Protein AF-A0A840I6E0-F1 (afdb_monomer)

Radius of gyration: 37.66 Å; Cα contacts (8 Å, |Δi|>4): 21; chains: 1; bounding box: 69×38×106 Å

Secondary structure (DSSP, 8-state):
-HHHHHHHHHHHHHHHHHHHHHHHHHHHHHHHHHHHHHHHHHHHHHHHHHHHHHHHHHH-HHHHHHHHHHHT--PSPPGGG---HHHHHHHTT----------TTT-HHHHHHHHH-TTGGGTSS---

Organism: NCBI:txid1173995

Foldseek 3Di:
DVVVVVVVVVVVVVVVVVVVVVVVVVVVVVVVVVVVVVVVVVVVVVVVVVVVVVVCVCPPPVNVVVCCCVPPVDDPQDPVNPDDLCRVCVVVVHDRDPDPPCPPVNPPVVVVVCVVDPVNVVVVPDDD

Mean predicted aligned error: 19.35 Å

Solvent-accessible surface area (backbone atoms only — not comparable to full-atom values): 7671 Å² total; per-residue (Å²): 115,71,82,62,51,53,60,53,51,52,50,51,52,50,50,52,53,52,51,52,52,50,52,54,49,52,51,51,52,53,50,53,53,51,50,54,52,50,52,52,50,53,54,49,55,50,50,50,53,50,51,50,52,51,47,51,61,62,65,29,64,70,52,47,50,53,49,39,51,72,76,65,63,68,62,82,79,47,76,92,69,63,66,51,65,61,57,50,21,59,74,73,75,44,85,66,72,79,79,74,76,67,51,85,85,68,40,60,65,64,53,51,52,51,73,72,35,85,72,55,62,72,69,75,76,76,80,132

Sequence (128 aa):
MIRVLTPALCLMLAAAAAGRYHAEASVREARVELSSVRSALADEEERERRLRMEVEVLESASRLTSLNAQTVGLGAARPEQMTTREDFAAMIGREAKPDHRLDAQADTIGNAITMSDPDAVLLSGGRQ

Structure (mmCIF, N/CA/C/O backbone):
data_AF-A0A840I6E0-F1
#
_entry.id   AF-A0A840I6E0-F1
#
loop_
_atom_site.group_PDB
_atom_site.id
_atom_site.type_symbol
_atom_site.label_atom_id
_atom_site.label_alt_id
_atom_site.label_comp_id
_atom_site.label_asym_id
_atom_site.label_entity_id
_atom_site.label_seq_id
_atom_site.pdbx_PDB_ins_code
_atom_site.Cartn_x
_atom_site.Cartn_y
_atom_site.Cartn_z
_atom_site.occupancy
_atom_site.B_iso_or_equiv
_atom_site.auth_seq_id
_atom_site.auth_comp_id
_atom_site.auth_asym_id
_atom_site.auth_atom_id
_atom_site.pdbx_PDB_model_num
ATOM 1 N N . MET A 1 1 ? 39.872 5.055 -45.962 1.00 62.22 1 MET A N 1
ATOM 2 C CA . MET A 1 1 ? 39.465 5.394 -44.578 1.00 62.22 1 MET A CA 1
ATOM 3 C C . MET A 1 1 ? 37.987 5.776 -44.469 1.00 62.22 1 MET A C 1
ATOM 5 O O . MET A 1 1 ? 37.300 5.152 -43.677 1.00 62.22 1 MET A O 1
ATOM 9 N N . ILE A 1 2 ? 37.453 6.685 -45.299 1.00 69.12 2 ILE A N 1
ATOM 10 C CA . ILE A 1 2 ? 36.030 7.109 -45.241 1.00 69.12 2 ILE A CA 1
ATOM 11 C C . ILE A 1 2 ? 35.028 5.939 -45.372 1.00 69.12 2 ILE A C 1
ATOM 13 O O . ILE A 1 2 ? 34.046 5.893 -44.643 1.00 69.12 2 ILE A O 1
ATOM 17 N N . ARG A 1 3 ? 35.313 4.938 -46.218 1.00 73.88 3 ARG A N 1
ATOM 18 C CA . ARG A 1 3 ? 34.399 3.806 -46.487 1.00 73.88 3 ARG A CA 1
ATOM 19 C C . ARG A 1 3 ? 34.137 2.862 -45.302 1.00 73.88 3 ARG A C 1
ATOM 21 O O . ARG A 1 3 ? 33.135 2.164 -45.322 1.00 73.88 3 ARG A O 1
ATOM 28 N N . VAL A 1 4 ? 35.013 2.826 -44.295 1.00 83.56 4 VAL A N 1
ATOM 29 C CA . VAL A 1 4 ? 34.850 1.967 -43.099 1.00 83.56 4 VAL A CA 1
ATOM 30 C C . VAL A 1 4 ? 34.188 2.736 -41.954 1.00 83.56 4 VAL A C 1
ATOM 32 O O . VAL A 1 4 ? 33.491 2.160 -41.126 1.00 83.56 4 VAL A O 1
ATOM 35 N N . LEU A 1 5 ? 34.350 4.059 -41.936 1.00 90.62 5 LEU A N 1
ATOM 36 C CA . LEU A 1 5 ? 33.820 4.907 -40.876 1.00 90.62 5 LEU A CA 1
ATOM 37 C C . LEU A 1 5 ? 32.296 5.065 -40.976 1.00 90.62 5 LEU A C 1
ATOM 39 O O . LEU A 1 5 ? 31.604 5.066 -39.963 1.00 90.62 5 LEU A O 1
ATOM 43 N N . THR A 1 6 ? 31.764 5.144 -42.198 1.00 89.44 6 THR A N 1
ATOM 44 C CA . THR A 1 6 ? 30.322 5.260 -42.449 1.00 89.44 6 THR A CA 1
ATOM 45 C C . THR A 1 6 ? 29.515 4.068 -41.918 1.00 89.44 6 THR A C 1
ATOM 47 O O . THR A 1 6 ? 28.593 4.310 -41.141 1.00 89.44 6 THR A O 1
ATOM 50 N N . PRO A 1 7 ? 29.840 2.793 -42.229 1.00 90.00 7 PRO A N 1
ATOM 51 C CA . PRO A 1 7 ? 29.095 1.666 -41.666 1.00 90.00 7 PRO A CA 1
ATOM 52 C C . PRO A 1 7 ? 29.240 1.573 -40.141 1.00 90.00 7 PRO A C 1
ATOM 54 O O . PRO A 1 7 ? 28.266 1.246 -39.468 1.00 90.00 7 PRO A O 1
ATOM 57 N N . ALA A 1 8 ? 30.401 1.926 -39.575 1.00 90.06 8 ALA A N 1
ATOM 58 C CA . ALA A 1 8 ? 30.590 1.956 -38.124 1.00 90.06 8 ALA A CA 1
ATOM 59 C C . ALA A 1 8 ? 29.680 2.994 -37.435 1.00 90.06 8 ALA A C 1
ATOM 61 O O . ALA A 1 8 ? 29.032 2.684 -36.436 1.00 90.06 8 ALA A O 1
ATOM 62 N N . LEU A 1 9 ? 29.568 4.202 -37.999 1.00 89.75 9 LEU A N 1
ATOM 63 C CA . LEU A 1 9 ? 28.657 5.238 -37.501 1.00 89.75 9 LEU A CA 1
ATOM 64 C C . LEU A 1 9 ? 27.184 4.838 -37.659 1.00 89.75 9 LEU A C 1
ATOM 66 O O . LEU A 1 9 ? 26.391 5.065 -36.747 1.00 89.75 9 LEU A O 1
ATOM 70 N N . CYS A 1 10 ? 26.815 4.200 -38.773 1.00 91.31 10 CYS A N 1
ATOM 71 C CA . CYS A 1 10 ? 25.461 3.678 -38.965 1.00 91.31 10 CYS A CA 1
ATOM 72 C C . CYS A 1 10 ? 25.101 2.612 -37.919 1.00 91.31 10 CYS A C 1
ATOM 74 O O . CYS A 1 10 ? 23.992 2.639 -37.389 1.00 91.31 10 CYS A O 1
ATOM 76 N N . LEU A 1 11 ? 26.032 1.716 -37.574 1.00 93.31 11 LEU A N 1
ATOM 77 C CA . LEU A 1 11 ? 25.820 0.716 -36.524 1.00 93.31 11 LEU A CA 1
ATOM 78 C C . LEU A 1 11 ? 25.682 1.351 -35.136 1.00 93.31 11 LEU A C 1
ATOM 80 O O . LEU A 1 11 ? 24.806 0.946 -34.376 1.00 93.31 11 LEU A O 1
ATOM 84 N N . MET A 1 12 ? 26.482 2.373 -34.815 1.00 91.25 12 MET A N 1
ATOM 85 C CA . MET A 1 12 ? 26.329 3.111 -33.556 1.00 91.25 12 MET A CA 1
ATOM 86 C C . MET A 1 12 ? 24.970 3.811 -33.457 1.00 91.25 12 MET A C 1
ATOM 88 O O . MET A 1 12 ? 24.321 3.740 -32.415 1.00 91.25 12 MET A O 1
ATOM 92 N N . LEU A 1 13 ? 24.506 4.444 -34.538 1.00 91.19 13 LEU A N 1
ATOM 93 C CA . LEU A 1 13 ? 23.186 5.079 -34.581 1.00 91.19 13 LEU A CA 1
ATOM 94 C C . LEU A 1 13 ? 22.056 4.052 -34.434 1.00 91.19 13 LEU A C 1
ATOM 96 O O . LEU A 1 13 ? 21.107 4.289 -33.687 1.00 91.19 13 LEU A O 1
ATOM 100 N N . ALA A 1 14 ? 22.174 2.896 -35.091 1.00 91.56 14 ALA A N 1
ATOM 101 C CA . ALA A 1 14 ? 21.211 1.807 -34.959 1.00 91.56 14 ALA A CA 1
ATOM 102 C C . ALA A 1 14 ? 21.169 1.249 -33.526 1.00 91.56 14 ALA A C 1
ATOM 104 O O . ALA A 1 14 ? 20.087 1.060 -32.974 1.00 91.56 14 ALA A O 1
ATOM 105 N N . ALA A 1 15 ? 22.330 1.054 -32.893 1.00 91.56 15 ALA A N 1
ATOM 106 C CA . ALA A 1 15 ? 22.421 0.612 -31.504 1.00 91.56 15 ALA A CA 1
ATOM 107 C C . ALA A 1 15 ? 21.825 1.641 -30.529 1.00 91.56 15 ALA A C 1
ATOM 109 O O . ALA A 1 15 ? 21.099 1.266 -29.611 1.00 91.56 15 ALA A O 1
ATOM 110 N N . ALA A 1 16 ? 22.064 2.938 -30.749 1.00 92.69 16 ALA A N 1
ATOM 111 C CA . ALA A 1 16 ? 21.474 4.004 -29.941 1.00 92.69 16 ALA A CA 1
ATOM 112 C C . ALA A 1 16 ? 19.941 4.052 -30.076 1.00 92.69 16 ALA A C 1
ATOM 114 O O . ALA A 1 16 ? 19.233 4.179 -29.075 1.00 92.69 16 ALA A O 1
ATOM 115 N N . ALA A 1 17 ? 19.419 3.897 -31.297 1.00 92.25 17 ALA A N 1
ATOM 116 C CA . ALA A 1 17 ? 17.981 3.829 -31.545 1.00 92.25 17 ALA A CA 1
ATOM 117 C C . ALA A 1 17 ? 17.344 2.595 -30.882 1.00 92.25 17 ALA A C 1
ATOM 119 O O . ALA A 1 17 ? 16.315 2.715 -30.215 1.00 92.25 17 ALA A O 1
ATOM 120 N N . ALA A 1 18 ? 17.988 1.429 -30.997 1.00 90.81 18 ALA A N 1
ATOM 121 C CA . ALA A 1 18 ? 17.546 0.198 -30.348 1.00 90.81 18 ALA A CA 1
ATOM 122 C C . ALA A 1 18 ? 17.570 0.314 -28.814 1.00 90.81 18 ALA A C 1
ATOM 124 O O . ALA A 1 18 ? 16.608 -0.069 -28.151 1.00 90.81 18 ALA A O 1
ATOM 125 N N . GLY A 1 19 ? 18.626 0.904 -28.247 1.00 91.00 19 GLY A N 1
ATOM 126 C CA . GLY A 1 19 ? 18.738 1.145 -26.808 1.00 91.00 19 GLY A CA 1
ATOM 127 C C . GLY A 1 19 ? 17.632 2.060 -26.283 1.00 91.00 19 GLY A C 1
ATOM 128 O O . GLY A 1 19 ? 17.015 1.762 -25.261 1.00 91.00 19 GLY A O 1
ATOM 129 N N . ARG A 1 20 ? 17.311 3.132 -27.017 1.00 91.69 20 ARG A N 1
ATOM 130 C CA . ARG A 1 20 ? 16.195 4.019 -26.667 1.00 91.69 20 ARG A CA 1
ATOM 131 C C . ARG A 1 20 ? 14.855 3.285 -26.707 1.00 91.69 20 ARG A C 1
ATOM 133 O O . ARG A 1 20 ? 14.059 3.443 -25.787 1.00 91.69 20 ARG A O 1
ATOM 140 N N . TYR A 1 21 ? 14.617 2.473 -27.735 1.00 93.00 21 TYR A N 1
ATOM 141 C CA . TYR A 1 21 ? 13.387 1.689 -27.835 1.00 93.00 21 TYR A CA 1
ATOM 142 C C . TYR A 1 21 ? 13.235 0.720 -26.655 1.00 93.00 21 TYR A C 1
ATOM 144 O O . TYR A 1 21 ? 12.166 0.643 -26.053 1.00 93.00 21 TYR A O 1
ATOM 152 N N . HIS A 1 22 ? 14.316 0.037 -26.267 1.00 92.25 22 HIS A N 1
ATOM 153 C CA . HIS A 1 22 ? 14.292 -0.872 -25.122 1.00 92.25 22 HIS A CA 1
ATOM 154 C C . HIS A 1 22 ? 14.040 -0.154 -23.794 1.00 92.25 22 HIS A C 1
ATOM 156 O O . HIS A 1 22 ? 13.268 -0.650 -22.977 1.0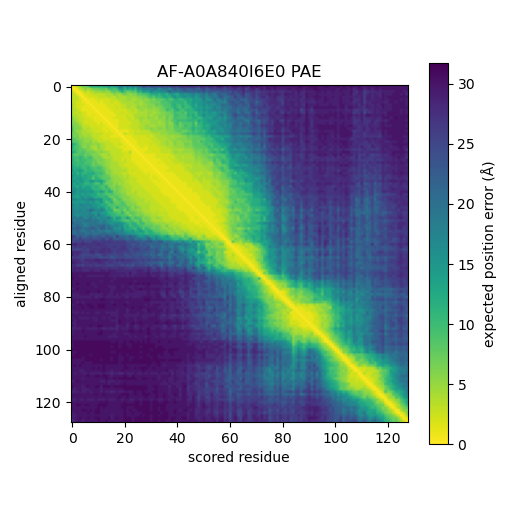0 92.25 22 HIS A O 1
ATOM 162 N N . ALA A 1 23 ? 14.642 1.022 -23.596 1.00 92.44 23 ALA A N 1
ATOM 163 C CA . ALA A 1 23 ? 14.398 1.841 -22.413 1.00 92.44 23 ALA A CA 1
ATOM 164 C C . ALA A 1 23 ? 12.949 2.353 -22.357 1.00 92.44 23 ALA A C 1
ATOM 166 O O . ALA A 1 23 ? 12.327 2.361 -21.299 1.00 92.44 23 ALA A O 1
ATOM 167 N N . GLU A 1 24 ? 12.372 2.755 -23.492 1.00 93.00 24 GLU A N 1
ATOM 168 C CA . GLU A 1 24 ? 10.962 3.151 -23.540 1.00 93.00 24 GLU A CA 1
ATOM 169 C C . GLU A 1 24 ? 10.025 1.965 -23.264 1.00 93.00 24 GLU A C 1
ATOM 171 O O . GLU A 1 24 ? 9.006 2.140 -22.596 1.00 93.00 24 GLU A O 1
ATOM 176 N N . ALA A 1 25 ? 10.363 0.765 -23.743 1.00 93.12 25 ALA A N 1
ATOM 177 C CA . ALA A 1 25 ? 9.591 -0.447 -23.482 1.00 93.12 25 ALA A CA 1
ATOM 178 C C . ALA A 1 25 ? 9.621 -0.839 -21.995 1.00 93.12 25 ALA A C 1
ATOM 180 O O . ALA A 1 25 ? 8.558 -1.042 -21.409 1.00 93.12 25 ALA A O 1
ATOM 181 N N . SER A 1 26 ? 10.800 -0.852 -21.363 1.00 90.75 26 SER A N 1
ATOM 182 C CA . SER A 1 26 ? 10.927 -1.188 -19.938 1.00 90.75 26 SER A CA 1
ATOM 183 C C . SER A 1 26 ? 10.229 -0.169 -19.037 1.00 90.75 26 SER A C 1
ATOM 185 O O . SER A 1 26 ? 9.584 -0.538 -18.060 1.00 90.75 26 SER A O 1
ATOM 187 N N . VAL A 1 27 ? 10.270 1.120 -19.390 1.00 93.75 27 VAL A N 1
ATOM 188 C CA . VAL A 1 27 ? 9.528 2.159 -18.660 1.00 93.75 27 VAL A CA 1
ATOM 189 C C . VAL A 1 27 ? 8.017 1.973 -18.799 1.00 93.75 27 VAL A C 1
ATOM 191 O O . VAL A 1 27 ? 7.288 2.225 -17.841 1.00 93.75 27 VAL A O 1
ATOM 194 N N . ARG A 1 28 ? 7.515 1.548 -19.966 1.00 92.69 28 ARG A N 1
ATOM 195 C CA . ARG A 1 28 ? 6.081 1.252 -20.132 1.00 92.69 28 ARG A CA 1
ATOM 196 C C . ARG A 1 28 ? 5.660 0.069 -19.273 1.00 92.69 28 ARG A C 1
ATOM 198 O O . ARG A 1 28 ? 4.650 0.179 -18.589 1.00 92.69 28 ARG A O 1
ATOM 205 N N . GLU A 1 29 ? 6.437 -1.006 -19.279 1.00 94.31 29 GLU A N 1
ATOM 206 C CA . GLU A 1 29 ? 6.180 -2.192 -18.459 1.00 94.31 29 GLU A CA 1
ATOM 207 C C . GLU A 1 29 ? 6.175 -1.845 -16.965 1.00 94.31 29 GLU A C 1
ATOM 209 O O . GLU A 1 29 ? 5.171 -2.059 -16.287 1.00 94.31 29 GLU A O 1
ATOM 214 N N . ALA A 1 30 ? 7.217 -1.159 -16.488 1.00 92.38 30 ALA A N 1
ATOM 215 C CA . ALA A 1 30 ? 7.304 -0.707 -15.103 1.00 92.38 30 ALA A CA 1
ATOM 216 C C . ALA A 1 30 ? 6.146 0.229 -14.713 1.00 92.38 30 ALA A C 1
ATOM 218 O O . ALA A 1 30 ? 5.673 0.198 -13.581 1.00 92.38 30 ALA A O 1
ATOM 219 N N . ARG A 1 31 ? 5.650 1.068 -15.634 1.00 94.69 31 ARG A N 1
ATOM 220 C CA . ARG A 1 31 ? 4.475 1.920 -15.376 1.00 94.69 31 ARG A CA 1
ATOM 221 C C . ARG A 1 31 ? 3.188 1.118 -15.239 1.00 94.69 31 ARG A C 1
ATOM 223 O O . ARG A 1 31 ? 2.363 1.477 -14.402 1.00 94.69 31 ARG A O 1
ATOM 230 N N . VAL A 1 32 ? 3.005 0.081 -16.054 1.00 95.38 32 VAL A N 1
ATOM 231 C CA . VAL A 1 32 ? 1.843 -0.810 -15.954 1.00 95.38 32 VAL A CA 1
ATOM 232 C C . VAL A 1 32 ? 1.873 -1.535 -14.613 1.00 95.38 32 VAL A C 1
ATOM 234 O O . VAL A 1 32 ? 0.891 -1.470 -13.877 1.00 95.38 32 VAL A O 1
ATOM 237 N N . GLU A 1 33 ? 3.013 -2.112 -14.243 1.00 94.31 33 GLU A N 1
ATOM 238 C CA . GLU A 1 33 ? 3.188 -2.787 -12.955 1.00 94.31 33 GLU A CA 1
ATOM 239 C C . GLU A 1 33 ? 2.967 -1.831 -11.770 1.00 94.31 33 GLU A C 1
ATOM 241 O O . GLU A 1 33 ? 2.214 -2.123 -10.840 1.00 94.31 33 GLU A O 1
ATOM 246 N N . LEU A 1 34 ? 3.533 -0.623 -11.830 1.00 94.88 34 LEU A N 1
ATOM 247 C CA . LEU A 1 34 ? 3.324 0.397 -10.804 1.00 94.88 34 LEU A CA 1
ATOM 248 C C . LEU A 1 34 ? 1.843 0.785 -10.681 1.00 94.88 34 LEU A C 1
ATOM 250 O O . LEU A 1 34 ? 1.352 1.022 -9.577 1.00 94.88 34 LEU A O 1
ATOM 254 N N . SER A 1 35 ? 1.124 0.864 -11.803 1.00 94.88 35 SER A N 1
ATOM 255 C CA . SER A 1 35 ? -0.306 1.172 -11.797 1.00 94.88 35 SER A CA 1
ATOM 256 C C . SER A 1 35 ? -1.132 0.054 -11.161 1.00 94.88 35 SER A C 1
ATOM 258 O O . SER A 1 35 ? -2.020 0.359 -10.368 1.00 94.88 35 SER A O 1
ATOM 260 N N . SER A 1 36 ? -0.793 -1.216 -11.414 1.00 95.50 36 SER A N 1
ATOM 261 C CA . SER A 1 36 ? -1.488 -2.357 -10.810 1.00 95.50 36 SER A CA 1
ATOM 262 C C . SER A 1 36 ? -1.198 -2.492 -9.317 1.00 95.50 36 SER A C 1
ATOM 264 O O . SER A 1 36 ? -2.090 -2.813 -8.537 1.00 95.50 36 SER A O 1
ATOM 266 N N . VAL A 1 37 ? 0.033 -2.197 -8.890 1.00 94.62 37 VAL A N 1
ATOM 267 C CA . VAL A 1 37 ? 0.380 -2.173 -7.461 1.00 94.62 37 VAL A CA 1
ATOM 268 C C . VAL A 1 37 ? -0.355 -1.038 -6.750 1.00 94.62 37 VAL A C 1
ATOM 270 O O . VAL A 1 37 ? -0.891 -1.237 -5.665 1.00 94.62 37 VAL A O 1
ATOM 273 N N . ARG A 1 38 ? -0.438 0.148 -7.366 1.00 94.19 38 ARG A N 1
ATOM 274 C CA . ARG A 1 38 ? -1.182 1.282 -6.797 1.00 94.19 38 ARG A CA 1
ATOM 275 C C . ARG A 1 38 ? -2.677 1.013 -6.684 1.00 94.19 38 ARG A C 1
ATOM 277 O O . ARG A 1 3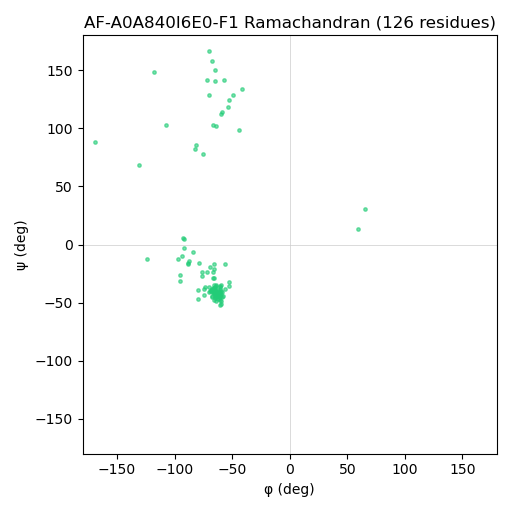8 ? -3.260 1.400 -5.679 1.00 94.19 38 ARG A O 1
ATOM 284 N N . SER A 1 39 ? -3.289 0.370 -7.680 1.00 95.31 39 SER A N 1
ATOM 285 C CA . SER A 1 39 ? -4.704 0.002 -7.583 1.00 95.31 39 SER A CA 1
ATOM 286 C C . SER A 1 39 ? -4.931 -1.021 -6.473 1.00 95.31 39 SER A C 1
ATOM 288 O O . SER A 1 39 ? -5.827 -0.830 -5.662 1.00 95.31 39 SER A O 1
ATOM 290 N N . ALA A 1 40 ? -4.073 -2.042 -6.370 1.00 94.56 40 ALA A N 1
ATOM 291 C CA . ALA A 1 40 ? -4.164 -3.027 -5.295 1.00 94.56 40 ALA A CA 1
ATOM 292 C C . ALA A 1 40 ? -4.008 -2.386 -3.904 1.00 94.56 40 ALA A C 1
ATOM 294 O O . ALA A 1 40 ? -4.749 -2.720 -2.988 1.00 94.56 40 ALA A O 1
ATOM 295 N N . LEU A 1 41 ? -3.086 -1.430 -3.753 1.00 95.56 41 LEU A N 1
ATOM 296 C CA . LEU A 1 41 ? -2.899 -0.699 -2.499 1.00 95.56 41 LEU A CA 1
ATOM 297 C C . LEU A 1 41 ? -4.141 0.123 -2.125 1.00 95.56 41 LEU A C 1
ATOM 299 O O . LEU A 1 41 ? -4.577 0.071 -0.980 1.00 95.56 41 LEU A O 1
ATOM 303 N N . ALA A 1 42 ? -4.741 0.829 -3.087 1.00 95.31 42 ALA A N 1
ATOM 304 C CA . ALA A 1 42 ? -5.970 1.586 -2.850 1.00 95.31 42 ALA A CA 1
ATOM 305 C C . ALA A 1 42 ? -7.143 0.678 -2.431 1.00 95.31 42 ALA A C 1
ATOM 307 O O . ALA A 1 42 ? -7.913 1.041 -1.540 1.00 95.31 42 ALA A O 1
ATOM 308 N N . ASP A 1 43 ? -7.254 -0.510 -3.033 1.00 95.38 43 ASP A N 1
ATOM 309 C CA . ASP A 1 43 ? -8.275 -1.497 -2.674 1.00 95.38 43 ASP A CA 1
ATOM 310 C C . ASP A 1 43 ? -8.077 -2.033 -1.246 1.00 95.38 43 ASP A C 1
ATOM 312 O O . ASP A 1 43 ? -9.050 -2.182 -0.502 1.00 95.38 43 ASP A O 1
ATOM 316 N N . GLU A 1 44 ? -6.834 -2.303 -0.833 1.00 94.50 44 GLU A N 1
ATOM 317 C CA . GLU A 1 44 ? -6.543 -2.742 0.539 1.00 94.50 44 GLU A CA 1
ATOM 318 C C . GLU A 1 44 ? -6.772 -1.627 1.568 1.00 94.50 44 GLU A C 1
ATOM 320 O O . GLU A 1 44 ? -7.361 -1.884 2.617 1.00 94.50 44 GLU A O 1
ATOM 325 N N . GLU A 1 45 ? -6.400 -0.378 1.269 1.00 95.25 45 GLU A N 1
ATOM 326 C CA . GLU A 1 45 ? -6.682 0.770 2.146 1.00 95.25 45 GLU A CA 1
ATOM 327 C C . GLU A 1 45 ? -8.191 0.984 2.354 1.00 95.25 45 GLU A C 1
ATOM 329 O O . GLU A 1 45 ? -8.639 1.385 3.432 1.00 95.25 45 GLU A O 1
ATOM 334 N N . GLU A 1 46 ? -9.003 0.730 1.327 1.00 94.81 46 GLU A N 1
ATOM 335 C CA . GLU A 1 46 ? -10.461 0.790 1.441 1.00 94.81 46 GLU A CA 1
ATOM 336 C C . GLU A 1 46 ? -11.015 -0.354 2.301 1.00 94.81 46 GLU A C 1
ATOM 338 O O . GLU A 1 46 ? -11.891 -0.132 3.143 1.00 94.81 46 GLU A O 1
ATOM 343 N N . ARG A 1 47 ? -10.478 -1.572 2.155 1.00 93.38 47 ARG A N 1
ATOM 344 C CA . ARG A 1 47 ? -10.841 -2.699 3.029 1.00 93.38 47 ARG A CA 1
ATOM 345 C C . ARG A 1 47 ? -10.463 -2.433 4.476 1.00 93.38 47 ARG A C 1
ATOM 347 O O . ARG A 1 47 ? -11.274 -2.693 5.360 1.00 93.38 47 ARG A O 1
ATOM 354 N N . GLU A 1 48 ? -9.276 -1.890 4.721 1.00 93.50 48 GLU A N 1
ATOM 355 C CA . GLU A 1 48 ? -8.837 -1.535 6.067 1.00 93.50 48 GLU A CA 1
ATOM 356 C C . GLU A 1 48 ? -9.760 -0.480 6.680 1.00 93.50 48 GLU A C 1
ATOM 358 O O . GLU A 1 48 ? -10.215 -0.646 7.812 1.00 93.50 48 GLU A O 1
ATOM 363 N N . ARG A 1 49 ? -10.106 0.574 5.929 1.00 90.69 49 ARG A N 1
ATOM 364 C CA . ARG A 1 49 ? -11.071 1.582 6.390 1.00 90.69 49 ARG A CA 1
ATOM 365 C C . ARG A 1 49 ? -12.421 0.968 6.721 1.00 90.69 49 ARG A C 1
ATOM 367 O O . ARG A 1 49 ? -12.972 1.274 7.777 1.00 90.69 49 ARG A O 1
ATOM 374 N N . ARG A 1 50 ? -12.940 0.082 5.868 1.00 91.81 50 ARG A N 1
ATOM 375 C CA . ARG A 1 50 ? -14.198 -0.624 6.138 1.00 91.81 50 ARG A CA 1
ATOM 376 C C . ARG A 1 50 ? -14.115 -1.454 7.413 1.00 91.81 50 ARG A C 1
ATOM 378 O O . ARG A 1 50 ? -14.992 -1.326 8.257 1.00 91.81 50 ARG A O 1
ATOM 385 N N . LEU A 1 51 ? -13.058 -2.245 7.575 1.00 89.75 51 LEU A N 1
ATOM 386 C CA . LEU A 1 51 ? -12.858 -3.066 8.768 1.00 89.75 51 LEU A CA 1
ATOM 387 C C . LEU A 1 51 ? -12.721 -2.213 10.028 1.00 89.75 51 LEU A C 1
ATOM 389 O O . LEU A 1 51 ? -13.309 -2.550 11.048 1.00 89.75 51 LEU A O 1
ATOM 393 N N . ARG A 1 52 ? -12.008 -1.083 9.967 1.00 87.38 52 ARG A N 1
ATOM 394 C CA . ARG A 1 52 ? -11.916 -0.146 11.095 1.00 87.38 52 ARG A CA 1
ATOM 395 C C . ARG A 1 52 ? -13.279 0.429 11.464 1.00 87.38 52 ARG A C 1
ATOM 397 O O . ARG A 1 52 ? -13.603 0.453 12.642 1.00 87.38 52 ARG A O 1
ATOM 404 N N . MET A 1 53 ? -14.088 0.829 10.481 1.00 84.12 53 MET A N 1
ATOM 405 C CA . MET A 1 53 ? -15.458 1.288 10.737 1.00 84.12 53 MET A CA 1
ATOM 406 C C . MET A 1 53 ? -16.332 0.168 11.318 1.00 84.12 53 MET A C 1
ATOM 408 O O . MET A 1 53 ? -17.111 0.411 12.232 1.00 84.12 53 MET A O 1
ATOM 412 N N . GLU A 1 54 ? -16.206 -1.066 10.824 1.00 82.06 54 GLU A N 1
ATOM 413 C CA . GLU A 1 54 ? -16.927 -2.219 11.374 1.00 82.06 54 GLU A CA 1
ATOM 414 C C . GLU A 1 54 ? -16.517 -2.504 12.822 1.00 82.06 54 GLU A C 1
ATOM 416 O O . GLU A 1 54 ? -17.387 -2.708 13.667 1.00 82.06 54 GLU A O 1
ATOM 421 N N . VAL A 1 55 ? -15.219 -2.462 13.130 1.00 81.81 55 VAL A N 1
ATOM 422 C CA . VAL A 1 55 ? -14.705 -2.598 14.499 1.00 81.81 55 VAL A CA 1
ATOM 423 C C . VAL A 1 55 ? -15.215 -1.463 15.375 1.00 81.81 55 VAL A C 1
ATOM 425 O O . VAL A 1 55 ? -15.753 -1.742 16.435 1.00 81.81 55 VAL A O 1
ATOM 428 N N . GLU A 1 56 ? -15.154 -0.211 14.930 1.00 77.88 56 GLU A N 1
ATOM 429 C CA . GLU A 1 56 ? -15.670 0.934 15.688 1.00 77.88 56 GLU A CA 1
ATOM 430 C C . GLU A 1 56 ? -17.172 0.792 15.988 1.00 77.88 56 GLU A C 1
ATOM 432 O O . GLU A 1 56 ? -17.627 1.046 17.104 1.00 77.88 56 GLU A O 1
ATOM 437 N N . VAL A 1 57 ? -17.959 0.308 15.024 1.00 77.12 57 VAL A N 1
ATOM 438 C CA . VAL A 1 57 ? -19.382 0.004 15.229 1.00 77.12 57 VAL A CA 1
ATOM 439 C C . VAL A 1 57 ? -19.571 -1.131 16.243 1.00 77.12 57 VAL A C 1
ATOM 441 O O . VAL A 1 57 ? -20.467 -1.053 17.093 1.00 77.12 57 VAL A O 1
ATOM 444 N N . LEU A 1 58 ? -18.752 -2.184 16.175 1.00 72.38 58 LEU A N 1
ATOM 445 C CA . LEU A 1 58 ? -18.800 -3.324 17.096 1.00 72.38 58 LEU A CA 1
ATOM 446 C C . LEU A 1 58 ? -18.360 -2.952 18.519 1.00 72.38 58 LEU A C 1
ATOM 448 O O . LEU A 1 58 ? -18.989 -3.396 19.479 1.00 72.38 58 LEU A O 1
ATOM 452 N N . GLU A 1 59 ? -17.328 -2.126 18.645 1.00 72.69 59 GLU A N 1
ATOM 453 C CA . GLU A 1 59 ? -16.751 -1.638 19.899 1.00 72.69 59 GLU A CA 1
ATOM 454 C C . GLU A 1 59 ? -17.486 -0.418 20.457 1.00 72.69 59 GLU A C 1
ATOM 456 O O . GLU A 1 59 ? -17.200 0.014 21.575 1.00 72.69 59 GLU A O 1
ATOM 461 N N . SER A 1 60 ? -18.455 0.139 19.722 1.00 73.12 60 SER A N 1
ATOM 462 C CA . SER A 1 60 ? -19.217 1.291 20.192 1.00 73.12 60 SER A CA 1
ATOM 463 C C . SER A 1 60 ? -19.797 1.012 21.583 1.00 73.12 60 SER A C 1
ATOM 465 O O . SER A 1 60 ? -20.516 0.032 21.813 1.00 73.12 60 SER A O 1
ATOM 467 N N . ALA A 1 61 ? -19.479 1.897 22.533 1.00 63.06 61 ALA A N 1
ATOM 468 C CA . ALA A 1 61 ? -19.830 1.740 23.942 1.00 63.06 61 ALA A CA 1
ATOM 469 C C . ALA A 1 61 ? -21.329 1.469 24.135 1.00 63.06 61 ALA A C 1
ATOM 471 O O . ALA A 1 61 ? -21.704 0.645 24.962 1.00 63.06 61 ALA A O 1
ATOM 472 N N . SER A 1 62 ? -22.195 2.075 23.317 1.00 63.97 62 SER A N 1
ATOM 473 C CA . SER A 1 62 ? -23.640 1.813 23.314 1.00 63.97 62 SER A CA 1
ATOM 474 C C . SER A 1 62 ? -23.978 0.339 23.045 1.00 63.97 62 SER A C 1
ATOM 476 O O . SER A 1 62 ? -24.792 -0.253 23.760 1.00 63.97 62 SER A O 1
ATOM 478 N N . ARG A 1 63 ? -23.315 -0.288 22.065 1.00 63.75 63 ARG A N 1
ATOM 479 C CA . ARG A 1 63 ? -23.561 -1.682 21.687 1.00 63.75 63 ARG A CA 1
ATOM 480 C C . ARG A 1 63 ? -22.979 -2.643 22.717 1.00 63.75 63 ARG A C 1
ATOM 482 O O . ARG A 1 63 ? -23.698 -3.545 23.142 1.00 63.75 63 ARG A O 1
ATOM 489 N N . LEU A 1 64 ? -21.763 -2.396 23.208 1.00 64.69 64 LEU A N 1
ATOM 490 C CA . LEU A 1 64 ? -21.176 -3.155 24.320 1.00 64.69 64 LEU A CA 1
ATOM 491 C C . LEU A 1 64 ? -22.027 -3.061 25.596 1.00 64.69 64 LEU A C 1
ATOM 493 O O . LEU A 1 64 ? -22.254 -4.072 26.256 1.00 64.69 64 LEU A O 1
ATOM 497 N N . THR A 1 65 ? -22.586 -1.886 25.898 1.00 62.88 65 THR A N 1
ATOM 498 C CA . THR A 1 65 ? -23.496 -1.692 27.040 1.00 62.88 65 THR A CA 1
ATOM 499 C C . THR A 1 65 ? -24.795 -2.474 26.850 1.00 62.88 65 THR A C 1
ATOM 501 O O . THR A 1 65 ? -25.255 -3.133 27.779 1.00 62.88 65 THR A O 1
ATOM 504 N N . SER A 1 66 ? -25.360 -2.480 25.637 1.00 63.75 66 SER A N 1
ATOM 505 C CA . SER A 1 66 ? -26.558 -3.272 25.324 1.00 63.75 66 SER A CA 1
ATOM 506 C C . 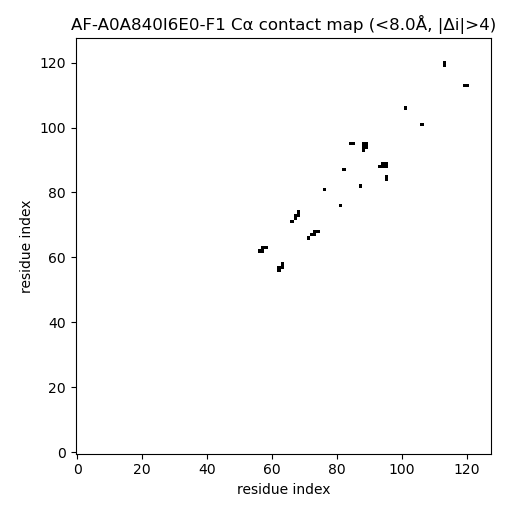SER A 1 66 ? -26.316 -4.785 25.417 1.00 63.75 66 SER A C 1
ATOM 508 O O . SER A 1 66 ? -27.166 -5.518 25.920 1.00 63.75 66 SER A O 1
ATOM 510 N N . LEU A 1 67 ? -25.135 -5.252 24.999 1.00 62.69 67 LEU A N 1
ATOM 511 C CA . LEU A 1 67 ? -24.754 -6.665 25.024 1.00 62.69 67 LEU A CA 1
ATOM 512 C C . LEU A 1 67 ? -24.437 -7.134 26.448 1.00 62.69 67 LEU A C 1
ATOM 514 O O . LEU A 1 67 ? -24.838 -8.231 26.832 1.00 62.69 67 LEU A O 1
ATOM 518 N N . ASN A 1 68 ? -23.793 -6.287 27.255 1.00 60.41 68 ASN A N 1
ATOM 519 C CA . ASN A 1 68 ? -23.572 -6.519 28.682 1.00 60.41 68 ASN A CA 1
ATOM 520 C C . ASN A 1 68 ? -24.908 -6.571 29.448 1.00 60.41 68 ASN A C 1
ATOM 522 O O . ASN A 1 68 ? -25.159 -7.509 30.208 1.00 60.41 68 ASN A O 1
ATOM 526 N N . ALA A 1 69 ? -25.822 -5.636 29.164 1.00 61.47 69 ALA A N 1
ATOM 527 C CA . ALA A 1 69 ? -27.165 -5.632 29.743 1.00 61.47 69 ALA A CA 1
ATOM 528 C C . ALA A 1 69 ? -27.965 -6.900 29.391 1.00 61.47 69 ALA A C 1
ATOM 530 O O . ALA A 1 69 ? -28.696 -7.408 30.238 1.00 61.47 69 ALA A O 1
ATOM 531 N N . GLN A 1 70 ? -27.811 -7.433 28.172 1.00 60.38 70 GLN A N 1
ATOM 532 C CA . GLN A 1 70 ? -28.496 -8.656 27.736 1.00 60.38 70 GLN A CA 1
ATOM 533 C C . GLN A 1 70 ? -27.844 -9.953 28.232 1.00 60.38 70 GLN A C 1
ATOM 535 O O . GLN A 1 70 ? -28.557 -10.895 28.564 1.00 60.38 70 GLN A O 1
ATOM 540 N N . THR A 1 71 ? -26.512 -10.029 28.262 1.00 57.25 71 THR A N 1
ATOM 541 C CA . THR A 1 71 ? -25.790 -11.299 28.477 1.00 57.25 71 THR A CA 1
ATOM 542 C C . THR A 1 71 ? -25.410 -11.512 29.937 1.00 57.25 71 THR A C 1
ATOM 544 O O . THR A 1 71 ? -25.338 -12.646 30.402 1.00 57.25 71 THR A O 1
ATOM 547 N N . VAL A 1 72 ? -25.144 -10.429 30.664 1.00 51.94 72 VAL A N 1
ATOM 548 C CA . VAL A 1 72 ? -24.502 -10.497 31.978 1.00 51.94 72 VAL A CA 1
ATOM 549 C C . VAL A 1 72 ? -25.346 -9.814 33.064 1.00 51.94 72 VAL A C 1
ATOM 551 O O 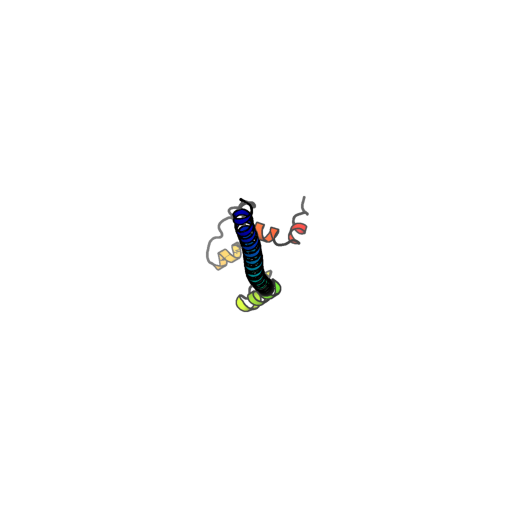. VAL A 1 72 ? -25.125 -10.055 34.247 1.00 51.94 72 VAL A O 1
ATOM 554 N N . GLY A 1 73 ? -26.377 -9.035 32.709 1.00 51.25 73 GLY A N 1
ATOM 555 C CA . GLY A 1 73 ? -27.305 -8.445 33.686 1.00 51.25 73 GLY A CA 1
ATOM 556 C C . GLY A 1 73 ? -26.620 -7.532 34.713 1.00 51.25 73 GLY A C 1
ATOM 557 O O . GLY A 1 73 ? -27.220 -7.179 35.728 1.00 51.25 73 GLY A O 1
ATOM 558 N N . LEU A 1 74 ? -25.367 -7.145 34.463 1.00 52.22 74 LEU A N 1
ATOM 559 C CA . LEU A 1 74 ? -24.612 -6.218 35.291 1.00 52.22 74 LEU A CA 1
ATOM 560 C C . LEU A 1 74 ? -25.017 -4.799 34.890 1.00 52.22 74 LEU A C 1
ATOM 562 O O . LEU A 1 74 ? -24.373 -4.142 34.076 1.00 52.22 74 LEU A O 1
ATOM 566 N N . GLY A 1 75 ? -26.142 -4.347 35.439 1.00 56.16 75 GLY A N 1
ATOM 567 C CA . GLY A 1 75 ? -26.415 -2.919 35.553 1.00 56.16 75 GLY A CA 1
ATOM 568 C C . GLY A 1 75 ? -25.487 -2.279 36.588 1.00 56.16 75 GLY A C 1
ATOM 569 O O . GLY A 1 75 ? -24.857 -2.981 37.383 1.00 56.16 75 GLY A O 1
ATOM 570 N N . ALA A 1 76 ? -25.425 -0.944 36.605 1.00 56.22 76 ALA A N 1
ATOM 571 C CA . ALA A 1 76 ? -24.813 -0.216 37.714 1.00 56.22 76 ALA A CA 1
ATOM 572 C C . ALA A 1 76 ? -25.378 -0.756 39.038 1.00 56.22 76 ALA A C 1
ATOM 574 O O . ALA A 1 76 ? -26.601 -0.883 39.171 1.00 56.22 76 ALA A O 1
ATOM 575 N N . ALA A 1 77 ? -24.494 -1.125 39.971 1.00 56.53 77 ALA A N 1
ATOM 576 C CA . ALA A 1 77 ? -24.896 -1.684 41.254 1.00 56.53 77 ALA A CA 1
ATOM 577 C C . ALA A 1 77 ? -25.894 -0.727 41.911 1.00 56.53 77 ALA A C 1
ATOM 579 O O . ALA A 1 77 ? -25.585 0.441 42.153 1.00 56.53 77 ALA A O 1
ATOM 580 N N . ARG A 1 78 ? -27.117 -1.205 42.150 1.00 58.84 78 ARG A N 1
ATOM 581 C CA . ARG A 1 78 ? -28.111 -0.405 42.863 1.00 58.84 78 ARG A CA 1
ATOM 582 C C . ARG A 1 78 ? -27.613 -0.191 44.292 1.00 58.84 78 ARG A C 1
ATOM 584 O O . ARG A 1 78 ? -26.950 -1.083 44.822 1.00 58.8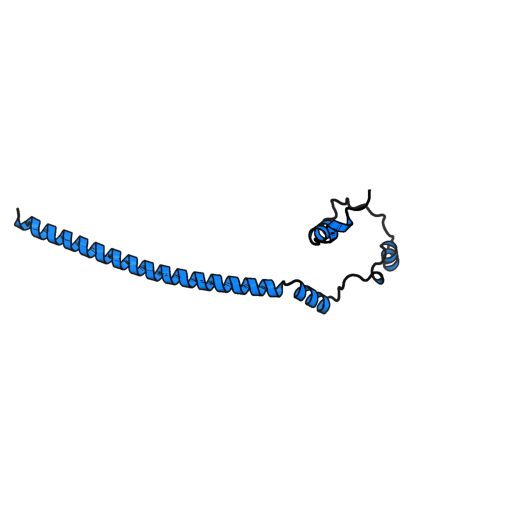4 78 ARG A O 1
ATOM 591 N N . PRO A 1 79 ? -27.954 0.925 44.954 1.00 56.62 79 PRO A N 1
ATOM 592 C CA . PRO A 1 79 ? -27.570 1.151 46.346 1.00 56.62 79 PRO A CA 1
ATOM 593 C C . PRO A 1 79 ? -27.975 -0.010 47.266 1.00 56.62 79 PRO A C 1
ATOM 595 O O . PRO A 1 79 ? -27.235 -0.354 48.177 1.00 56.62 79 PRO A O 1
ATOM 598 N N . GLU A 1 80 ? -29.093 -0.686 46.971 1.00 61.31 80 GLU A N 1
ATOM 599 C CA . GLU A 1 80 ? -29.540 -1.875 47.714 1.00 61.31 80 GLU A CA 1
ATOM 600 C C . GLU A 1 80 ? -28.651 -3.120 47.511 1.00 61.31 80 GLU A C 1
ATOM 602 O O . GLU A 1 80 ? -28.708 -4.057 48.301 1.00 61.31 80 GLU A O 1
ATOM 607 N N . GLN A 1 81 ? -27.856 -3.157 46.439 1.00 56.75 81 GLN A N 1
ATOM 608 C CA . GLN A 1 81 ? -26.911 -4.234 46.117 1.00 56.75 81 GLN A CA 1
ATOM 609 C C . GLN A 1 81 ? -25.501 -3.949 46.653 1.00 56.75 81 GLN A C 1
ATOM 611 O O . GLN A 1 81 ? -24.646 -4.837 46.630 1.00 56.75 81 GLN A O 1
ATOM 616 N N . MET A 1 82 ? -25.243 -2.729 47.135 1.00 58.81 82 MET A N 1
ATOM 617 C CA . MET A 1 82 ? -23.985 -2.370 47.782 1.00 58.81 82 MET A CA 1
ATOM 618 C C . MET A 1 82 ? -24.022 -2.836 49.238 1.00 58.81 82 MET A C 1
ATOM 620 O O . MET A 1 82 ? -24.399 -2.105 50.146 1.00 58.81 82 MET A O 1
ATOM 624 N N . THR A 1 83 ? -23.657 -4.096 49.455 1.00 67.38 83 THR A N 1
ATOM 625 C CA . THR A 1 83 ? -23.441 -4.639 50.799 1.00 67.38 83 THR A CA 1
ATOM 626 C C . THR A 1 83 ? -22.156 -4.063 51.388 1.00 67.38 83 THR A C 1
ATOM 628 O O . THR A 1 83 ? -21.153 -3.920 50.682 1.00 67.38 83 THR A O 1
ATOM 631 N N . THR A 1 84 ? -22.151 -3.762 52.688 1.00 67.38 84 THR A N 1
ATOM 632 C CA . THR A 1 84 ? -20.888 -3.481 53.376 1.00 67.38 84 THR A CA 1
ATOM 633 C C . THR A 1 84 ? -20.055 -4.763 53.440 1.00 67.38 84 THR A C 1
ATOM 635 O O . THR A 1 84 ? -20.571 -5.879 53.290 1.00 67.38 84 THR A O 1
ATOM 638 N N . ARG A 1 85 ? -18.737 -4.629 53.607 1.00 64.19 85 ARG A N 1
ATOM 639 C CA . ARG A 1 85 ? -17.832 -5.784 53.682 1.00 64.19 85 ARG A CA 1
ATOM 640 C C . ARG A 1 85 ? -18.140 -6.640 54.903 1.00 64.19 85 ARG A C 1
ATOM 642 O O . ARG A 1 85 ? -18.020 -7.860 54.824 1.00 64.19 85 ARG A O 1
ATOM 649 N N . GLU A 1 86 ? -18.528 -6.006 56.004 1.00 68.31 86 GLU A N 1
ATOM 650 C CA . GLU A 1 86 ? -18.984 -6.672 57.217 1.00 68.31 86 GLU A CA 1
ATOM 651 C C . GLU A 1 86 ? -20.224 -7.524 56.929 1.00 68.31 86 GLU A C 1
ATOM 653 O O . GLU A 1 86 ? -20.236 -8.712 57.254 1.00 68.31 86 GLU A O 1
ATOM 658 N N . ASP A 1 87 ? -21.210 -6.955 56.231 1.00 68.75 87 ASP A N 1
ATOM 659 C CA . ASP A 1 87 ? -22.446 -7.650 55.855 1.00 68.75 87 ASP A CA 1
ATOM 660 C C . ASP A 1 87 ? -22.174 -8.823 54.897 1.00 68.75 87 ASP A C 1
ATOM 662 O O . ASP A 1 87 ? -22.724 -9.916 55.056 1.00 68.75 87 ASP A O 1
ATOM 666 N N . PHE A 1 88 ? -21.255 -8.648 53.942 1.00 68.12 88 PHE A N 1
ATOM 667 C CA . PHE A 1 88 ? -20.855 -9.719 53.028 1.00 68.12 88 PHE A CA 1
ATOM 668 C C . PHE A 1 88 ? -20.103 -10.840 53.753 1.00 68.12 88 PHE A C 1
ATOM 670 O O . PHE A 1 88 ? -20.381 -12.017 53.526 1.00 68.12 88 PHE A O 1
ATOM 677 N N . ALA A 1 89 ? -19.169 -10.487 54.641 1.00 70.44 89 ALA A N 1
ATOM 678 C CA . ALA A 1 89 ? -18.398 -11.433 55.444 1.00 70.44 89 ALA A CA 1
ATOM 679 C C . ALA A 1 89 ? -19.315 -12.269 56.354 1.00 70.44 89 ALA A C 1
ATOM 681 O O . ALA A 1 89 ? -19.175 -13.495 56.412 1.00 70.44 89 ALA A O 1
ATOM 682 N N . ALA A 1 90 ? -20.315 -11.625 56.967 1.00 76.00 90 ALA A N 1
ATOM 683 C CA . ALA A 1 90 ? -21.356 -12.291 57.740 1.00 76.00 90 ALA A CA 1
ATOM 684 C C . ALA A 1 90 ? -22.177 -13.267 56.877 1.00 76.00 90 ALA A C 1
ATOM 686 O O . ALA A 1 90 ? -22.416 -14.401 57.294 1.00 76.00 90 ALA A O 1
ATOM 687 N N . MET A 1 91 ? -22.540 -12.876 55.651 1.00 75.31 91 MET A N 1
ATOM 688 C CA . MET A 1 91 ? -23.310 -13.719 54.728 1.00 75.31 91 MET A CA 1
ATOM 689 C C . MET A 1 91 ? -22.544 -14.970 54.264 1.00 75.31 91 MET A C 1
ATOM 691 O O . MET A 1 91 ? -23.143 -16.031 54.097 1.00 75.31 91 MET A O 1
ATOM 695 N N . ILE A 1 92 ? -21.222 -14.879 54.080 1.00 78.25 92 ILE A N 1
ATOM 696 C CA . ILE A 1 92 ? -20.369 -16.012 53.665 1.00 78.25 92 ILE A CA 1
ATOM 697 C C . ILE A 1 92 ? -19.762 -16.794 54.844 1.00 78.25 92 ILE A C 1
ATOM 699 O O . ILE A 1 92 ? -18.935 -17.683 54.628 1.00 78.25 92 ILE A O 1
ATOM 703 N N . GLY A 1 93 ? -20.134 -16.459 56.086 1.00 73.25 93 GLY A N 1
ATOM 704 C CA . GLY A 1 93 ? -19.662 -17.134 57.298 1.00 73.25 93 GLY A CA 1
ATOM 705 C C . GLY A 1 93 ? -18.161 -16.978 57.559 1.00 73.25 93 GLY A C 1
ATOM 706 O O . GLY A 1 93 ? -17.533 -17.888 58.103 1.00 73.25 93 GLY A O 1
ATOM 707 N N . ARG A 1 94 ? -17.558 -15.860 57.137 1.00 71.94 94 ARG A N 1
ATOM 708 C CA . ARG A 1 94 ? -16.138 -15.559 57.369 1.00 71.94 94 ARG A CA 1
ATOM 709 C C . ARG A 1 94 ? -15.976 -14.304 58.211 1.00 71.94 94 ARG A C 1
ATOM 711 O O . ARG A 1 94 ? -16.755 -13.367 58.116 1.00 71.94 94 ARG A O 1
ATOM 718 N N . GLU A 1 95 ? -14.913 -14.269 59.004 1.00 70.88 95 GLU A N 1
ATOM 719 C CA . GLU A 1 95 ? -14.547 -13.080 59.767 1.00 70.88 95 GLU A CA 1
ATOM 720 C C . GLU A 1 95 ? -14.044 -11.977 58.822 1.00 70.88 95 GLU A C 1
ATOM 722 O O . GLU A 1 95 ? -13.166 -12.210 57.979 1.00 70.88 95 GLU A O 1
ATOM 727 N N . ALA A 1 96 ? -14.600 -10.771 58.953 1.00 66.81 96 ALA A N 1
ATOM 728 C CA . ALA A 1 96 ? -14.128 -9.603 58.223 1.00 66.81 96 ALA A CA 1
ATOM 729 C C . ALA A 1 96 ? -12.721 -9.241 58.723 1.00 66.81 96 ALA A C 1
ATOM 731 O O . ALA A 1 96 ? -12.550 -8.682 59.804 1.00 66.81 96 ALA A O 1
ATOM 732 N N . LYS A 1 97 ? -11.685 -9.580 57.948 1.00 67.44 97 LYS A N 1
ATOM 733 C CA . LYS A 1 97 ? -10.320 -9.141 58.265 1.00 67.44 97 LYS A CA 1
ATOM 734 C C . LYS A 1 97 ? -10.222 -7.616 58.153 1.00 67.44 97 LYS A C 1
ATOM 736 O O . LYS A 1 97 ? -10.773 -7.081 57.182 1.00 67.44 97 LYS A O 1
ATOM 741 N N . PRO A 1 98 ? -9.492 -6.944 59.066 1.00 59.12 98 PRO A N 1
ATOM 742 C CA . PRO A 1 98 ? -9.262 -5.509 58.992 1.00 59.12 98 PRO A CA 1
ATOM 743 C C . PRO A 1 98 ? -8.602 -5.160 57.663 1.00 59.12 98 PRO A C 1
ATOM 745 O O . PRO A 1 98 ? -7.772 -5.914 57.147 1.00 59.12 98 PRO A O 1
ATOM 748 N N . ASP A 1 99 ? -9.011 -4.029 57.104 1.00 55.03 99 ASP A N 1
ATOM 749 C CA . ASP A 1 99 ? -8.475 -3.533 55.851 1.00 55.03 99 ASP A CA 1
ATOM 750 C C . ASP A 1 99 ? -6.970 -3.307 56.018 1.00 55.03 99 ASP A C 1
ATOM 752 O O . ASP A 1 99 ? -6.520 -2.422 56.751 1.00 55.03 99 ASP A O 1
ATOM 756 N N . HIS A 1 100 ? -6.159 -4.111 55.333 1.00 52.34 100 HIS A N 1
ATOM 757 C CA . HIS A 1 100 ? -4.883 -3.583 54.894 1.00 52.34 100 HIS A CA 1
ATOM 758 C C . HIS A 1 100 ? -5.272 -2.492 53.922 1.00 52.34 100 HIS A C 1
ATOM 760 O O . HIS A 1 100 ? -5.722 -2.810 52.826 1.00 52.34 100 HIS A O 1
ATOM 766 N N . ARG A 1 101 ? -5.196 -1.233 54.373 1.00 52.53 101 ARG A N 1
ATOM 767 C CA . ARG A 1 101 ? -5.218 -0.066 53.498 1.00 52.53 101 ARG A CA 1
ATOM 768 C C . ARG A 1 101 ? -4.286 -0.400 52.343 1.00 52.53 101 ARG A C 1
ATOM 770 O O . ARG A 1 101 ? -3.069 -0.358 52.506 1.00 52.53 101 ARG A O 1
ATOM 777 N N . LEU A 1 102 ? -4.859 -0.835 51.226 1.00 51.91 102 LEU A N 1
ATOM 778 C CA . LEU A 1 102 ? -4.159 -0.829 49.965 1.00 51.91 102 LEU A CA 1
ATOM 779 C C . LEU A 1 102 ? -3.820 0.642 49.811 1.00 51.91 102 LEU A C 1
ATOM 781 O O . LEU A 1 102 ? -4.725 1.481 49.830 1.00 51.91 102 LEU A O 1
ATOM 785 N N . ASP A 1 103 ? -2.526 0.959 49.842 1.00 52.16 103 ASP A N 1
ATOM 786 C CA . ASP A 1 103 ? -2.059 2.309 49.565 1.00 52.16 103 ASP A CA 1
ATOM 787 C C . ASP A 1 103 ? -2.872 2.827 48.380 1.00 52.16 103 ASP A C 1
ATOM 789 O O . ASP A 1 103 ? -3.045 2.107 47.398 1.00 52.16 103 ASP A O 1
ATOM 793 N N . ALA A 1 104 ? -3.394 4.050 48.448 1.00 55.16 104 ALA A N 1
ATOM 794 C CA . ALA A 1 104 ? -4.182 4.615 47.348 1.00 55.16 104 ALA A CA 1
ATOM 795 C C . ALA A 1 104 ? -3.399 4.614 46.009 1.00 55.16 104 ALA A C 1
ATOM 797 O O . ALA A 1 104 ? -3.975 4.711 44.930 1.00 55.16 104 ALA A O 1
ATOM 798 N N . GLN A 1 105 ? -2.071 4.451 46.075 1.00 53.94 105 GLN A N 1
ATOM 799 C CA . GLN A 1 105 ? -1.183 4.225 44.934 1.00 53.94 105 GLN A CA 1
ATOM 800 C C . GLN A 1 105 ? -1.219 2.795 44.362 1.00 53.94 105 GLN A C 1
ATOM 802 O O . GLN A 1 105 ? -0.932 2.613 43.182 1.00 53.94 105 GLN A O 1
ATOM 807 N N . ALA A 1 106 ? -1.552 1.785 45.165 1.00 56.28 106 ALA A N 1
ATOM 808 C CA . ALA A 1 106 ? -1.609 0.378 44.773 1.00 56.28 106 ALA A CA 1
ATOM 809 C C . ALA A 1 106 ? -2.974 -0.040 44.201 1.00 56.28 106 ALA A C 1
ATOM 811 O O . ALA A 1 106 ? -3.055 -1.079 43.542 1.00 56.28 106 ALA A O 1
ATOM 812 N N . ASP A 1 107 ? -4.032 0.755 44.399 1.00 61.06 107 ASP A N 1
ATOM 813 C CA . ASP A 1 107 ? -5.340 0.502 43.786 1.00 61.06 107 ASP A CA 1
ATOM 814 C C . ASP A 1 107 ? -5.327 0.868 42.293 1.00 61.06 107 ASP A C 1
ATOM 816 O O . ASP A 1 107 ? -5.782 1.921 41.846 1.00 61.06 107 ASP A O 1
ATOM 820 N N . THR A 1 108 ? -4.734 -0.025 41.503 1.00 60.12 108 THR A N 1
ATOM 821 C CA . THR A 1 108 ? -4.575 0.143 40.055 1.00 60.12 108 THR A CA 1
ATOM 822 C C . THR A 1 108 ? -5.929 0.131 39.340 1.00 60.12 108 THR A C 1
ATOM 824 O O . THR A 1 108 ? -6.078 0.779 38.309 1.00 60.12 108 THR A O 1
ATOM 827 N N . ILE A 1 109 ? -6.925 -0.574 39.891 1.00 56.06 109 ILE A N 1
ATOM 828 C CA . ILE A 1 109 ? -8.260 -0.695 39.293 1.00 56.06 109 ILE A CA 1
ATOM 829 C C . ILE A 1 109 ? -9.079 0.564 39.587 1.00 56.06 109 ILE A C 1
ATOM 831 O O . ILE A 1 109 ? -9.637 1.145 38.657 1.00 56.06 109 ILE A O 1
ATOM 835 N N . GLY A 1 110 ? -9.096 1.040 40.838 1.00 59.88 110 GLY A N 1
ATOM 836 C CA . GLY A 1 110 ? -9.757 2.295 41.205 1.00 59.88 110 GLY A CA 1
ATOM 837 C C . GLY A 1 110 ? -9.185 3.500 40.454 1.00 59.88 110 GLY A C 1
ATOM 838 O O . GLY A 1 110 ? -9.945 4.314 39.920 1.00 59.88 110 GLY A O 1
ATOM 839 N N . ASN A 1 111 ? -7.855 3.564 40.320 1.00 60.66 111 ASN A N 1
ATOM 840 C CA . ASN A 1 111 ? -7.172 4.622 39.571 1.00 60.66 111 ASN A CA 1
ATOM 841 C C . ASN A 1 111 ? -7.444 4.544 38.058 1.00 60.66 111 ASN A C 1
ATOM 843 O O . ASN A 1 111 ? -7.644 5.571 37.415 1.00 60.66 111 ASN A O 1
ATOM 847 N N . ALA A 1 112 ? -7.513 3.342 37.474 1.00 61.53 112 ALA A N 1
ATOM 848 C CA . ALA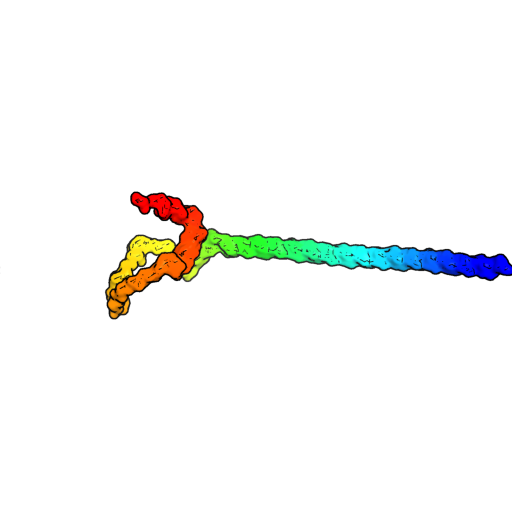 A 1 112 ? -7.849 3.188 36.058 1.00 61.53 112 ALA A CA 1
ATOM 849 C C . ALA A 1 112 ? -9.288 3.638 35.749 1.00 61.53 112 ALA A C 1
ATOM 851 O O . ALA A 1 112 ? -9.517 4.293 34.733 1.00 61.53 112 ALA A O 1
ATOM 852 N N . ILE A 1 113 ? -10.242 3.347 36.642 1.00 61.50 113 ILE A N 1
ATOM 853 C CA . ILE A 1 113 ? -11.647 3.753 36.482 1.00 61.50 113 ILE A CA 1
ATOM 854 C C . ILE A 1 113 ? -11.784 5.278 36.588 1.00 61.50 113 ILE A C 1
ATOM 856 O O . ILE A 1 113 ? -12.406 5.893 35.724 1.00 61.50 113 ILE A O 1
ATOM 860 N N . THR A 1 114 ? -11.139 5.908 37.575 1.00 59.84 114 THR A N 1
ATOM 861 C CA . THR A 1 114 ? -11.170 7.377 37.736 1.00 59.84 114 THR A CA 1
ATOM 862 C C . THR A 1 114 ? -10.463 8.133 36.613 1.00 59.84 114 THR A C 1
ATOM 864 O O . THR A 1 114 ? -10.867 9.246 36.300 1.00 59.84 114 THR A O 1
ATOM 867 N N . MET A 1 115 ? -9.448 7.551 35.969 1.00 55.28 115 MET A N 1
ATOM 868 C CA . MET A 1 115 ? -8.819 8.155 34.786 1.00 55.28 115 MET A CA 1
ATOM 869 C C . MET A 1 115 ? -9.652 8.002 33.505 1.00 55.28 115 MET A C 1
ATOM 871 O O . MET A 1 115 ? -9.471 8.779 32.569 1.00 55.28 115 MET A O 1
ATOM 875 N N . SER A 1 116 ? -10.538 7.004 33.445 1.00 56.28 116 SER A N 1
ATOM 876 C CA . SER A 1 116 ? -11.402 6.743 32.285 1.00 56.28 116 SER A CA 1
ATOM 877 C C . SER A 1 116 ? -12.726 7.513 32.301 1.00 56.28 116 SER A C 1
ATOM 879 O O . SER A 1 116 ? -13.387 7.592 31.267 1.00 56.28 116 SER A O 1
ATOM 881 N N . ASP A 1 117 ? -13.093 8.094 33.447 1.00 53.16 117 ASP A N 1
ATOM 882 C CA . ASP A 1 117 ? -14.315 8.877 33.620 1.00 53.16 117 ASP A CA 1
ATOM 883 C C . ASP A 1 117 ? -13.982 10.382 33.731 1.00 53.16 117 ASP A C 1
ATOM 885 O O . ASP A 1 117 ? -13.499 10.835 34.776 1.00 53.16 117 ASP A O 1
ATOM 889 N N . PRO A 1 118 ? -14.194 11.186 32.670 1.00 56.19 118 PRO A N 1
ATOM 890 C CA . PRO A 1 118 ? -13.855 12.610 32.672 1.00 56.19 118 PRO A CA 1
ATOM 891 C C . PRO A 1 118 ? -14.694 13.437 33.661 1.00 56.19 118 PRO A C 1
ATOM 893 O O . PRO A 1 118 ? -14.272 14.536 34.029 1.00 56.19 118 PRO A O 1
ATOM 896 N N . ASP A 1 119 ? -15.828 12.914 34.139 1.00 52.78 119 ASP A N 1
ATOM 897 C CA . ASP A 1 119 ? -16.701 13.605 35.094 1.00 52.78 119 ASP 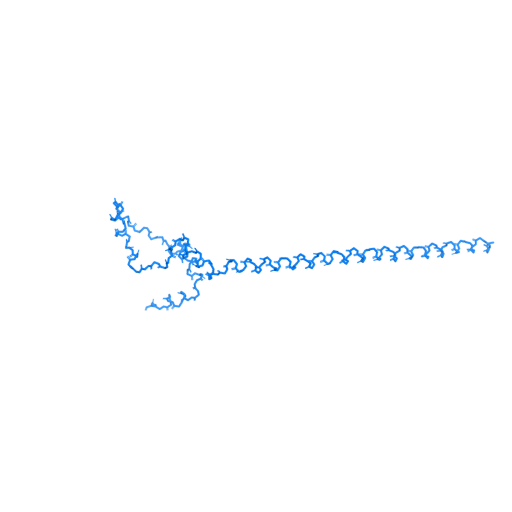A CA 1
ATOM 898 C C . ASP A 1 119 ? -16.307 13.335 36.562 1.00 52.78 119 ASP A C 1
ATOM 900 O O . ASP A 1 119 ? -16.656 14.107 37.461 1.00 52.78 119 ASP A O 1
ATOM 904 N N . ALA A 1 120 ? -15.506 12.294 36.831 1.00 52.12 120 ALA A N 1
ATOM 905 C CA . ALA A 1 120 ? -15.076 11.926 38.184 1.00 52.12 120 ALA A CA 1
ATOM 906 C C . ALA A 1 120 ? -14.049 12.906 38.793 1.00 52.12 120 ALA A C 1
ATOM 908 O O . ALA A 1 120 ? -13.964 13.046 40.017 1.00 52.12 120 ALA A O 1
ATOM 909 N N . VAL A 1 121 ? -13.308 13.645 37.958 1.00 50.88 121 VAL A N 1
ATOM 910 C CA . VAL A 1 121 ? -12.300 14.634 38.394 1.00 50.88 121 VAL A CA 1
ATOM 911 C C . VAL A 1 121 ? -12.939 15.836 39.107 1.00 50.88 121 VAL A C 1
ATOM 913 O O . VAL A 1 121 ? -12.304 16.474 39.948 1.00 50.88 121 VAL A O 1
ATOM 916 N N . LEU A 1 122 ? -14.218 16.129 38.852 1.00 47.66 122 LEU A N 1
ATOM 917 C CA . LEU A 1 122 ? -14.908 17.275 39.457 1.00 47.66 122 LEU A CA 1
ATOM 918 C C . LEU A 1 122 ? -15.363 17.038 40.907 1.00 47.66 122 LEU A C 1
ATOM 920 O O . LEU A 1 122 ? -15.632 18.005 41.619 1.00 47.66 122 LEU A O 1
ATOM 924 N N . LEU A 1 123 ? -15.401 15.788 41.384 1.00 48.34 123 LEU A N 1
ATOM 925 C CA . LEU A 1 123 ? -15.841 15.465 42.749 1.00 48.34 123 LEU A CA 1
ATOM 926 C C . LEU A 1 123 ? -14.690 15.287 43.754 1.00 48.34 123 LEU A C 1
ATOM 928 O O . LEU A 1 123 ? -14.940 15.315 44.959 1.00 48.34 123 LEU A O 1
ATOM 932 N N . SER A 1 124 ? -13.432 15.176 43.308 1.00 44.41 124 SER A N 1
ATOM 933 C CA . SER A 1 124 ? -12.276 15.053 44.218 1.00 44.41 124 SER A CA 1
ATOM 934 C C . SER A 1 1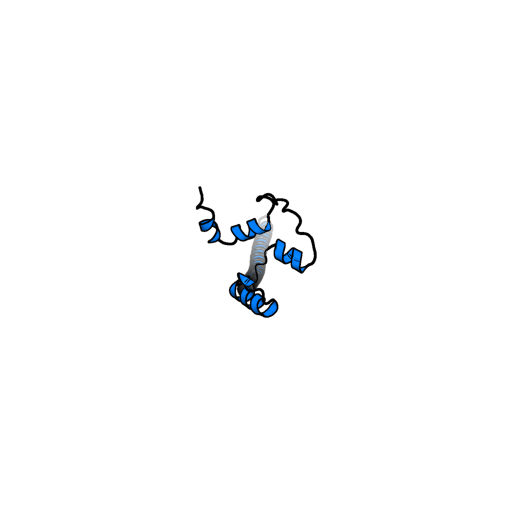24 ? -11.621 16.395 44.591 1.00 44.41 124 SER A C 1
ATOM 936 O O . SER A 1 124 ? -10.678 16.414 45.381 1.00 44.41 124 SER A O 1
ATOM 938 N N . GLY A 1 125 ? -12.097 17.518 44.040 1.00 39.38 125 GLY A N 1
ATOM 939 C CA . GLY A 1 125 ? -11.531 18.860 44.248 1.00 39.38 125 GLY A CA 1
ATOM 940 C C . GLY A 1 125 ? -12.145 19.676 45.393 1.00 39.38 125 GLY A C 1
ATOM 941 O O . GLY A 1 125 ? -11.809 20.848 45.545 1.00 39.38 125 GLY A O 1
ATOM 942 N N . GLY A 1 126 ? -13.055 19.104 46.186 1.00 39.91 126 GLY A N 1
ATOM 943 C CA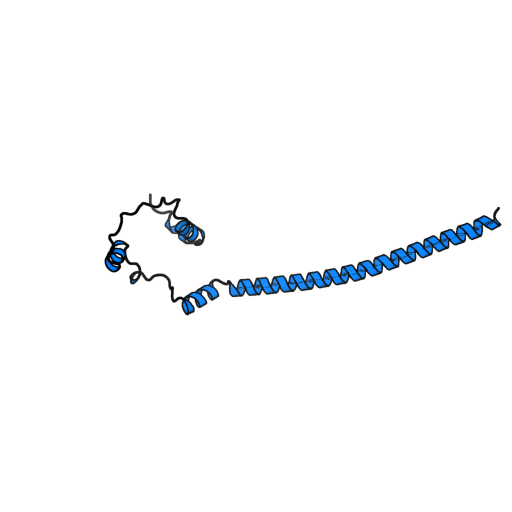 . GLY A 1 126 ? -13.844 19.850 47.170 1.00 39.91 126 GLY A CA 1
ATOM 944 C C . GLY A 1 126 ? -13.859 19.224 48.558 1.00 39.91 126 GLY A C 1
ATOM 945 O O . GLY A 1 126 ? -14.906 18.744 48.981 1.00 39.91 126 GLY A O 1
ATOM 946 N N . ARG A 1 127 ? -12.721 19.230 49.263 1.00 37.72 127 ARG A N 1
ATOM 947 C CA . ARG A 1 127 ? -12.647 19.160 50.737 1.00 37.72 127 ARG A CA 1
ATOM 948 C C . ARG A 1 127 ? -11.218 19.453 51.217 1.00 37.72 127 ARG A C 1
ATOM 950 O O . ARG A 1 127 ? -10.402 18.546 51.356 1.00 37.72 127 ARG A O 1
ATOM 957 N N . GLN A 1 128 ? -10.932 20.739 51.431 1.00 38.06 128 GLN A N 1
ATOM 958 C CA . GLN A 1 128 ? -10.085 21.176 52.548 1.00 38.06 128 GLN A CA 1
ATOM 959 C C . GLN A 1 128 ? -10.999 21.482 53.732 1.00 38.06 128 GLN A C 1
ATOM 961 O O . GLN A 1 128 ? -12.128 21.961 53.469 1.00 38.06 128 GLN A O 1
#

pLDDT: mean 73.11, std 17.3, range [37.72, 95.56]